Protein AF-A0A832ZWL0-F1 (afdb_monomer_lite)

pLDDT: mean 70.32, std 17.53, range [30.0, 90.44]

Radius of gyration: 14.01 Å; chains: 1; bounding box: 44×30×31 Å

Organism: Caldiarchaeum subterraneum (NCBI:txid311458)

Foldseek 3Di:
DAWEKEKEEQQDDDDDPPVPPRDPVNVVVVVQVVLLVVLLCVLCPPPPHDYDYHYHRCPDPVNVVLCVQAVADRFIFIDTSSHTQDHHDDDSVSVNVSNSVVSVVVVD

Secondary structure (DSSP, 8-state):
--EEEEEEETT-----S-TTS--HHHHHHHHHHHHHHHHHHHHTTTSS--EEEEEEETTSHHHHHHHHHTT--SS-EEEETTEEEEESS--HHHHHHHHHHHHHHHH-

Structure (mmCIF, N/CA/C/O backbone):
data_AF-A0A832ZWL0-F1
#
_entry.id   AF-A0A832ZWL0-F1
#
loop_
_atom_site.group_PDB
_atom_site.id
_atom_site.type_symbol
_atom_site.label_atom_id
_atom_site.label_alt_id
_atom_site.label_comp_id
_atom_site.label_asym_id
_atom_site.label_entity_id
_atom_site.label_seq_id
_atom_site.pdbx_PDB_ins_code
_atom_site.Cartn_x
_atom_site.Cartn_y
_atom_site.Cartn_z
_atom_site.occupancy
_atom_site.B_iso_or_equiv
_atom_site.auth_seq_id
_atom_site.auth_comp_id
_atom_site.auth_asym_id
_atom_site.auth_atom_id
_atom_site.pdbx_PDB_model_num
ATOM 1 N N . MET A 1 1 ? -7.504 -4.100 18.282 1.00 40.66 1 MET A N 1
ATOM 2 C CA . MET A 1 1 ? -7.781 -4.922 17.086 1.00 40.66 1 MET A CA 1
ATOM 3 C C . MET A 1 1 ? -6.752 -4.521 16.034 1.00 40.66 1 MET A C 1
ATOM 5 O O . MET A 1 1 ? -6.628 -3.333 15.766 1.00 40.66 1 MET A O 1
ATOM 9 N N . THR A 1 2 ? -5.904 -5.444 15.582 1.00 30.00 2 THR A N 1
ATOM 10 C CA . THR A 1 2 ? -4.725 -5.130 14.750 1.00 30.00 2 THR A CA 1
ATOM 11 C C . THR A 1 2 ? -5.098 -5.270 13.278 1.00 30.00 2 THR A C 1
ATOM 13 O O . THR A 1 2 ? -5.571 -6.332 12.882 1.00 30.00 2 THR A O 1
ATOM 16 N N . HIS A 1 3 ? -4.913 -4.216 12.481 1.00 38.34 3 HIS A N 1
ATOM 17 C CA . HIS A 1 3 ? -5.215 -4.230 11.048 1.00 38.34 3 HIS A CA 1
ATOM 18 C C . HIS A 1 3 ? -3.924 -4.332 10.229 1.00 38.34 3 HIS A C 1
ATOM 20 O O . HIS A 1 3 ? -2.956 -3.607 10.463 1.00 38.34 3 HIS A O 1
ATOM 26 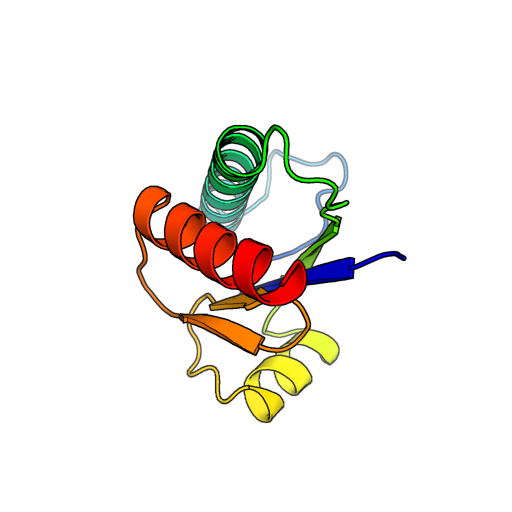N N . GLU A 1 4 ? -3.909 -5.271 9.289 1.00 35.50 4 GLU A N 1
ATOM 27 C CA . GLU A 1 4 ? -2.736 -5.652 8.506 1.00 35.50 4 GLU A CA 1
ATOM 28 C C . GLU A 1 4 ? -2.802 -4.984 7.122 1.00 35.50 4 GLU A C 1
ATOM 30 O O . GLU A 1 4 ? -3.707 -5.260 6.328 1.00 35.50 4 GLU A O 1
ATOM 35 N N . PHE A 1 5 ? -1.847 -4.101 6.813 1.00 39.34 5 PHE A N 1
ATOM 36 C CA . PHE A 1 5 ? -1.715 -3.478 5.495 1.00 39.34 5 PHE A CA 1
ATOM 37 C C . PHE A 1 5 ? -0.532 -4.109 4.755 1.00 39.34 5 PHE A C 1
ATOM 39 O O . PHE A 1 5 ? 0.569 -4.238 5.288 1.00 39.34 5 PHE A O 1
ATOM 46 N N . GLY A 1 6 ? -0.753 -4.528 3.510 1.00 38.00 6 GLY A N 1
ATOM 47 C CA . GLY A 1 6 ? 0.268 -5.178 2.691 1.00 38.00 6 GLY A CA 1
ATOM 48 C C . GLY A 1 6 ? 0.368 -4.512 1.329 1.00 38.00 6 GLY A C 1
ATOM 49 O O . GLY A 1 6 ? -0.600 -4.497 0.577 1.00 38.00 6 GLY A O 1
ATOM 50 N N . ALA A 1 7 ? 1.535 -3.982 1.001 1.00 44.00 7 ALA A N 1
ATOM 51 C CA . ALA A 1 7 ? 1.925 -3.612 -0.349 1.00 44.00 7 ALA A CA 1
ATOM 52 C C . ALA A 1 7 ? 2.640 -4.803 -0.995 1.00 44.00 7 ALA A C 1
ATOM 54 O O . ALA A 1 7 ? 3.419 -5.476 -0.322 1.00 44.00 7 ALA A O 1
ATOM 55 N N . ALA A 1 8 ? 2.376 -5.066 -2.278 1.00 40.69 8 ALA A N 1
ATOM 56 C CA . ALA A 1 8 ? 3.114 -6.065 -3.044 1.00 40.69 8 ALA A CA 1
ATOM 57 C C . ALA A 1 8 ? 3.668 -5.483 -4.358 1.00 40.69 8 ALA A C 1
ATOM 59 O O . ALA A 1 8 ? 2.948 -4.764 -5.051 1.00 40.69 8 ALA A O 1
ATOM 60 N N . GLY A 1 9 ? 4.922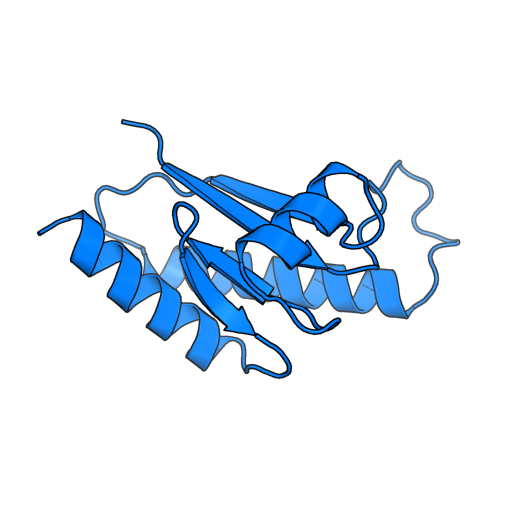 -5.787 -4.705 1.00 42.12 9 GLY A N 1
ATOM 61 C CA . GLY A 1 9 ? 5.603 -5.332 -5.930 1.00 42.12 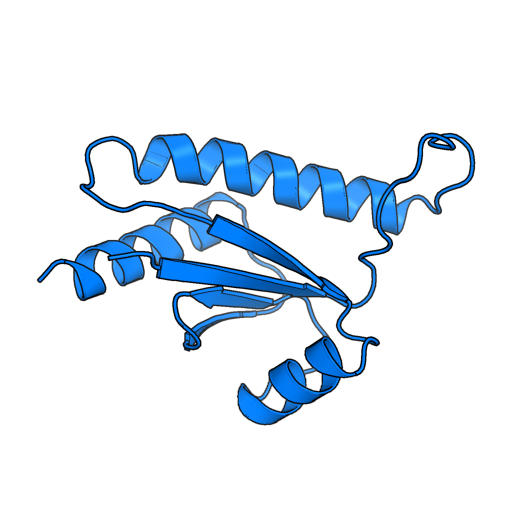9 GLY A CA 1
ATOM 62 C C . GLY A 1 9 ? 6.847 -6.171 -6.231 1.00 42.12 9 GLY A C 1
ATOM 63 O O . GLY A 1 9 ? 7.433 -6.729 -5.321 1.00 42.12 9 GLY A O 1
ATOM 64 N N . ALA A 1 10 ? 7.220 -6.361 -7.495 1.00 41.19 10 ALA A N 1
ATOM 65 C CA . ALA A 1 10 ? 8.173 -7.389 -7.957 1.00 41.19 10 ALA A CA 1
ATOM 66 C C . ALA A 1 10 ? 9.659 -7.180 -7.569 1.00 41.19 10 ALA A C 1
ATOM 68 O O . ALA A 1 10 ? 10.531 -7.783 -8.174 1.00 41.19 10 ALA A O 1
ATOM 69 N N . GLU A 1 11 ? 9.947 -6.319 -6.596 1.00 44.16 11 GLU A N 1
ATOM 70 C CA . GLU A 1 11 ? 11.264 -5.694 -6.402 1.00 44.16 11 GLU A CA 1
ATOM 71 C C . GLU A 1 11 ? 11.680 -5.575 -4.922 1.00 44.16 11 GLU A C 1
ATOM 73 O O . GLU A 1 11 ? 12.610 -4.847 -4.576 1.00 44.16 11 GLU A O 1
ATOM 78 N N . PHE A 1 12 ? 10.998 -6.284 -4.018 1.00 47.50 12 PHE A N 1
ATOM 79 C CA . PHE A 1 12 ? 11.207 -6.153 -2.574 1.00 47.50 12 PHE A CA 1
ATOM 80 C C . PHE A 1 12 ? 12.082 -7.271 -2.006 1.00 47.50 12 PHE A C 1
ATOM 82 O O . PHE A 1 12 ? 11.585 -8.237 -1.433 1.00 47.50 12 PHE A O 1
ATOM 89 N N . CYS A 1 13 ? 13.396 -7.088 -2.107 1.00 45.31 13 CYS A N 1
ATOM 90 C CA . CYS A 1 13 ? 14.374 -7.869 -1.354 1.00 45.31 13 CYS A CA 1
ATOM 91 C C . CYS A 1 13 ? 14.583 -7.237 0.045 1.00 45.31 13 CYS A C 1
ATOM 93 O O . CYS A 1 13 ? 14.666 -6.008 0.138 1.00 45.31 13 CYS A O 1
ATOM 95 N N . PRO A 1 14 ? 14.653 -8.014 1.144 1.00 46.50 14 PRO A N 1
ATOM 96 C CA . PRO A 1 14 ? 14.946 -7.481 2.473 1.00 46.50 14 PRO A CA 1
ATOM 97 C C . PRO A 1 14 ? 16.382 -6.937 2.530 1.00 46.50 14 PRO A C 1
ATOM 99 O O . PRO A 1 14 ? 17.343 -7.682 2.365 1.00 46.50 14 PRO A O 1
ATOM 102 N N . LEU A 1 15 ? 16.523 -5.634 2.779 1.00 43.97 15 LEU A N 1
ATOM 103 C CA . LEU A 1 15 ? 17.812 -4.954 2.932 1.00 43.97 15 LEU A CA 1
ATOM 104 C C . LEU A 1 15 ? 18.552 -5.463 4.185 1.00 43.97 15 LEU A C 1
ATOM 106 O O . LEU A 1 15 ? 18.292 -4.997 5.293 1.00 43.97 15 LEU A O 1
ATOM 110 N N . SER A 1 16 ? 19.477 -6.410 4.014 1.00 44.41 16 SER A N 1
ATOM 111 C CA . SER A 1 16 ? 20.625 -6.588 4.913 1.00 44.41 16 SER A CA 1
ATOM 112 C C . SER A 1 16 ? 21.684 -5.515 4.622 1.00 44.41 16 SER A C 1
ATOM 114 O O . SER A 1 16 ? 21.685 -4.945 3.532 1.00 44.41 16 SER A O 1
ATOM 116 N N . ASP A 1 17 ? 22.580 -5.248 5.578 1.00 40.91 17 ASP A N 1
ATOM 117 C CA . ASP A 1 17 ? 23.533 -4.118 5.686 1.00 40.91 17 ASP A CA 1
ATOM 118 C C . ASP A 1 17 ? 24.570 -3.912 4.540 1.00 40.91 17 ASP A C 1
ATOM 120 O O . ASP A 1 17 ? 25.622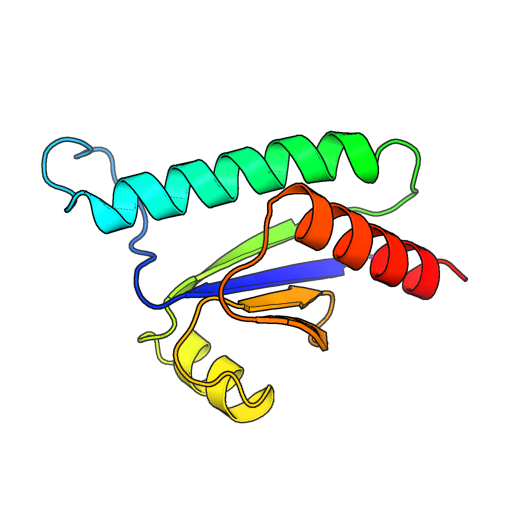 -3.306 4.732 1.00 40.91 17 ASP A O 1
ATOM 124 N N . GLN A 1 18 ? 24.294 -4.366 3.317 1.00 37.12 18 GLN A N 1
ATOM 125 C CA . GLN A 1 18 ? 25.121 -4.228 2.112 1.00 37.12 18 GLN A CA 1
ATOM 126 C C . GLN A 1 18 ? 24.448 -3.302 1.082 1.00 37.12 18 GLN A C 1
ATOM 128 O O . GLN A 1 18 ? 24.204 -3.664 -0.066 1.00 37.12 18 GLN A O 1
ATOM 133 N N . VAL A 1 19 ? 24.143 -2.069 1.497 1.00 42.78 19 VAL A N 1
ATOM 134 C CA . VAL A 1 19 ? 23.411 -1.037 0.722 1.00 42.78 19 VAL A CA 1
ATOM 135 C C . VAL A 1 19 ? 24.109 -0.623 -0.596 1.00 42.78 19 VAL A C 1
ATOM 137 O O . VAL A 1 19 ? 23.532 0.100 -1.402 1.00 42.78 19 VAL A O 1
ATOM 140 N N . VAL A 1 20 ? 25.327 -1.096 -0.868 1.00 41.09 20 VAL A N 1
ATOM 141 C CA . VAL A 1 20 ? 26.171 -0.611 -1.976 1.00 41.09 20 VAL A CA 1
ATOM 142 C C . VAL A 1 20 ? 25.930 -1.342 -3.313 1.00 41.09 20 VAL A C 1
ATOM 144 O O . VAL A 1 20 ? 26.266 -0.792 -4.357 1.00 41.09 20 VAL A O 1
ATOM 147 N N . GLU A 1 21 ? 25.283 -2.514 -3.326 1.00 37.88 21 GLU A N 1
ATOM 148 C CA . GLU A 1 21 ? 25.118 -3.339 -4.548 1.00 37.88 21 GLU A CA 1
ATOM 149 C C . GLU A 1 21 ? 23.671 -3.520 -5.036 1.00 37.88 21 GLU A C 1
ATOM 151 O O . GLU A 1 21 ? 23.421 -4.244 -6.001 1.00 37.88 21 GLU A O 1
ATOM 156 N N . TYR A 1 22 ? 22.692 -2.850 -4.422 1.00 35.97 22 TYR A N 1
ATOM 157 C CA . TYR A 1 22 ? 21.304 -2.998 -4.859 1.00 35.97 22 TYR A CA 1
ATOM 158 C C . TYR A 1 22 ? 21.041 -2.251 -6.177 1.00 35.97 22 TYR A C 1
ATOM 160 O O . TYR A 1 22 ? 21.392 -1.074 -6.313 1.00 35.97 22 TYR A O 1
ATOM 168 N N . PRO A 1 23 ? 20.389 -2.894 -7.162 1.00 46.28 23 PRO A N 1
ATOM 169 C CA . PRO A 1 23 ? 20.069 -2.241 -8.419 1.00 46.28 23 PRO A CA 1
ATOM 170 C C . PRO A 1 23 ? 19.104 -1.064 -8.192 1.00 46.28 23 PRO A C 1
ATOM 172 O O . PRO A 1 23 ? 18.198 -1.129 -7.361 1.00 46.28 23 PRO A O 1
ATOM 175 N N . ARG A 1 24 ? 19.306 0.034 -8.936 1.00 46.97 24 ARG A N 1
ATOM 176 C CA . ARG A 1 24 ? 18.675 1.352 -8.686 1.00 46.97 24 ARG A CA 1
ATOM 177 C C . ARG A 1 24 ? 17.146 1.318 -8.535 1.00 46.97 24 ARG A C 1
ATOM 179 O O . ARG A 1 24 ? 16.616 2.061 -7.717 1.00 46.97 24 ARG A O 1
ATOM 186 N N . HIS A 1 25 ? 16.459 0.423 -9.247 1.00 46.72 25 HIS A N 1
ATOM 187 C CA . HIS A 1 25 ? 15.001 0.267 -9.166 1.00 46.72 25 HIS A CA 1
ATOM 188 C C . HIS A 1 25 ? 14.519 -0.169 -7.767 1.00 46.72 25 HIS A C 1
ATOM 190 O O . HIS A 1 25 ? 13.491 0.307 -7.290 1.00 46.72 25 HIS A O 1
ATOM 196 N N . VAL A 1 26 ? 15.300 -0.989 -7.052 1.00 50.28 26 VAL A N 1
ATOM 197 C CA . VAL A 1 26 ? 14.979 -1.424 -5.681 1.00 50.28 26 VAL A CA 1
ATOM 198 C C . VAL A 1 26 ? 15.081 -0.249 -4.712 1.00 50.28 26 VAL A C 1
ATOM 200 O O . VAL A 1 26 ? 14.214 -0.067 -3.857 1.00 50.28 26 VAL A O 1
ATOM 203 N N . ILE A 1 27 ? 16.116 0.579 -4.868 1.00 54.03 27 ILE A N 1
ATOM 204 C CA . ILE A 1 27 ? 16.351 1.765 -4.038 1.00 54.03 27 ILE A CA 1
ATOM 205 C C . ILE A 1 27 ? 15.226 2.790 -4.250 1.00 54.03 27 ILE A C 1
ATOM 207 O O . ILE A 1 27 ? 14.654 3.292 -3.281 1.00 54.03 27 ILE A O 1
ATOM 211 N N . GLU A 1 28 ? 14.848 3.057 -5.501 1.00 59.75 28 GLU A N 1
ATOM 212 C CA . GLU A 1 28 ? 13.755 3.975 -5.848 1.00 59.75 28 GLU A CA 1
ATOM 213 C C . GLU A 1 28 ? 12.396 3.505 -5.309 1.00 59.75 28 GLU A C 1
ATOM 215 O O . GLU A 1 28 ? 11.644 4.305 -4.741 1.00 59.75 28 GLU A O 1
ATOM 220 N N . SER A 1 29 ? 12.106 2.203 -5.392 1.00 61.06 29 SER A N 1
ATOM 221 C CA . SER A 1 29 ? 10.886 1.616 -4.827 1.00 61.06 29 SER A CA 1
ATOM 222 C C . SER A 1 29 ? 10.842 1.752 -3.298 1.00 61.06 29 SER A C 1
ATOM 224 O O . SER A 1 29 ? 9.829 2.177 -2.731 1.00 61.06 29 SER A O 1
ATOM 226 N N . HIS A 1 30 ? 11.969 1.530 -2.613 1.00 63.44 30 HIS A N 1
ATOM 227 C CA . HIS A 1 30 ? 12.080 1.739 -1.165 1.00 63.44 30 HIS A CA 1
ATOM 228 C C . HIS A 1 30 ? 11.892 3.208 -0.762 1.00 63.44 30 HIS A C 1
ATOM 230 O O . HIS A 1 30 ? 11.180 3.486 0.208 1.00 63.44 30 HIS A O 1
ATOM 236 N N . TYR A 1 31 ? 12.452 4.164 -1.513 1.00 67.25 31 TYR A N 1
ATOM 237 C CA . TYR A 1 31 ? 12.212 5.592 -1.276 1.00 67.25 31 TYR A CA 1
ATOM 238 C C . TYR A 1 31 ? 10.745 5.976 -1.499 1.00 67.25 31 TYR A C 1
ATOM 240 O O . TYR A 1 31 ? 10.185 6.728 -0.694 1.00 67.25 31 TYR A O 1
ATOM 248 N N . ARG A 1 32 ? 10.090 5.428 -2.533 1.00 67.75 32 ARG A N 1
ATOM 249 C CA . ARG A 1 32 ? 8.658 5.652 -2.802 1.00 67.75 32 ARG A CA 1
ATOM 250 C C . ARG A 1 32 ? 7.798 5.124 -1.652 1.00 67.75 32 ARG A C 1
ATOM 252 O O . ARG A 1 32 ? 6.906 5.832 -1.182 1.00 67.75 32 ARG A O 1
ATOM 259 N N . VAL A 1 33 ? 8.106 3.936 -1.128 1.00 68.81 33 VAL A N 1
ATOM 260 C CA . VAL A 1 33 ? 7.401 3.367 0.033 1.00 68.81 33 VAL A CA 1
ATOM 261 C C . VAL A 1 33 ? 7.677 4.166 1.308 1.00 68.81 33 VAL A C 1
ATOM 263 O O . VAL A 1 33 ? 6.736 4.475 2.038 1.00 68.81 33 VAL A O 1
ATOM 266 N N . ALA A 1 34 ? 8.921 4.567 1.577 1.00 71.31 34 ALA A N 1
ATOM 267 C CA . ALA A 1 34 ? 9.252 5.399 2.735 1.00 71.31 34 ALA A CA 1
ATOM 268 C C . ALA A 1 34 ? 8.524 6.758 2.695 1.00 71.31 34 ALA A C 1
ATOM 270 O O . ALA A 1 34 ? 7.990 7.217 3.712 1.00 71.31 34 ALA A O 1
ATOM 271 N N . GLY A 1 35 ? 8.440 7.374 1.510 1.00 75.50 35 GLY A N 1
ATOM 272 C CA . GLY A 1 35 ? 7.652 8.580 1.262 1.00 75.50 35 GLY A CA 1
ATOM 273 C C . GLY A 1 35 ? 6.163 8.369 1.541 1.00 75.50 35 GLY A C 1
ATOM 274 O O . GLY A 1 35 ? 5.557 9.158 2.276 1.00 75.50 35 GLY A O 1
ATOM 275 N N . LEU A 1 36 ? 5.601 7.260 1.050 1.00 75.19 36 LEU A N 1
ATOM 276 C CA . LEU A 1 36 ? 4.216 6.866 1.306 1.00 75.19 36 LEU A CA 1
ATOM 277 C C . LEU A 1 36 ? 3.957 6.653 2.803 1.00 75.19 36 LEU A C 1
ATOM 279 O O . LEU A 1 36 ? 2.992 7.193 3.331 1.00 75.19 36 LEU A O 1
ATOM 283 N N . VAL A 1 37 ? 4.836 5.950 3.524 1.00 75.00 37 VAL A N 1
ATOM 284 C CA . VAL A 1 37 ? 4.721 5.738 4.981 1.00 75.00 37 VAL A CA 1
ATOM 285 C C . VAL A 1 37 ? 4.688 7.076 5.721 1.00 75.00 37 VAL A C 1
ATOM 287 O O . VAL A 1 37 ? 3.865 7.278 6.618 1.00 75.00 37 VAL A O 1
ATOM 290 N N . LYS A 1 38 ? 5.571 8.012 5.349 1.00 79.12 38 LYS A N 1
ATOM 291 C CA . LYS A 1 38 ? 5.626 9.347 5.956 1.00 79.12 38 LYS A CA 1
ATOM 292 C C . LYS A 1 38 ? 4.339 10.136 5.693 1.00 79.12 38 LYS A C 1
ATOM 294 O O . LYS A 1 38 ? 3.830 10.773 6.615 1.00 79.12 38 LYS A O 1
ATOM 299 N N . HIS A 1 39 ? 3.797 10.070 4.476 1.00 78.69 39 HIS A N 1
ATOM 300 C CA . HIS A 1 39 ? 2.522 10.709 4.133 1.00 78.69 39 HIS A CA 1
ATOM 301 C C . HIS A 1 39 ? 1.343 10.065 4.863 1.00 78.69 39 HIS A C 1
ATOM 303 O O . HIS A 1 39 ? 0.538 10.773 5.463 1.00 78.69 39 HIS A O 1
ATOM 309 N N . LEU A 1 40 ? 1.290 8.737 4.933 1.00 75.25 40 LEU A N 1
ATOM 310 C CA . LEU A 1 40 ? 0.239 8.017 5.647 1.00 75.25 40 LEU A CA 1
ATOM 311 C C . LEU A 1 40 ? 0.211 8.341 7.134 1.00 75.25 40 LEU A C 1
ATOM 313 O O . LEU A 1 40 ? -0.861 8.592 7.675 1.00 75.25 40 LEU A O 1
ATOM 317 N N . LYS A 1 41 ? 1.372 8.429 7.792 1.00 74.19 41 LYS A N 1
ATOM 318 C CA . LYS A 1 41 ? 1.445 8.867 9.195 1.00 74.19 41 LYS A CA 1
ATOM 319 C C . LYS A 1 41 ? 0.847 10.259 9.406 1.00 74.19 41 LYS A C 1
ATOM 321 O O . LYS A 1 41 ? 0.261 10.511 10.454 1.00 74.19 41 LYS A O 1
ATOM 326 N N . LYS A 1 42 ? 0.992 11.161 8.430 1.00 80.31 42 LYS A N 1
ATOM 327 C CA . LYS A 1 42 ? 0.411 12.508 8.483 1.00 80.31 42 LYS A CA 1
ATOM 328 C C . LYS A 1 42 ? -1.103 12.469 8.261 1.00 80.31 42 LYS A C 1
ATOM 330 O O . LYS A 1 42 ? -1.830 13.091 9.028 1.00 80.31 42 LYS A O 1
ATOM 335 N N . VAL A 1 43 ? -1.565 11.739 7.247 1.00 79.25 43 VAL A N 1
ATOM 336 C CA . VAL A 1 43 ? -2.978 11.694 6.830 1.00 79.25 43 VAL A CA 1
ATOM 337 C C . VAL A 1 43 ? -3.854 10.896 7.801 1.00 79.25 43 VAL A C 1
ATOM 339 O O . VAL A 1 43 ? -5.009 11.245 8.024 1.00 79.25 43 VAL A O 1
ATOM 342 N N . LEU A 1 44 ? -3.303 9.852 8.418 1.00 75.12 44 LEU A N 1
ATOM 343 C CA . LEU A 1 44 ? -4.004 9.004 9.387 1.00 75.12 44 LEU A CA 1
ATOM 344 C C . LEU A 1 44 ? -3.844 9.501 10.834 1.00 75.12 44 LEU A C 1
ATOM 346 O O . LEU A 1 44 ? -4.318 8.857 11.771 1.00 75.12 44 LEU A O 1
ATOM 350 N N . ARG A 1 45 ? -3.178 10.646 11.041 1.00 78.19 45 ARG A N 1
ATOM 351 C CA . ARG A 1 45 ? -2.989 11.235 12.369 1.00 78.19 45 ARG A CA 1
ATOM 352 C C . ARG A 1 45 ? -4.347 11.565 12.993 1.00 78.19 45 ARG A C 1
ATOM 354 O O . ARG A 1 45 ? -5.143 12.285 12.404 1.00 78.19 45 ARG A O 1
ATOM 361 N N . GLY A 1 46 ? -4.577 11.078 14.212 1.00 76.06 46 GLY A N 1
ATOM 362 C CA . GLY A 1 46 ? -5.824 11.305 14.953 1.00 76.06 46 GLY A CA 1
ATOM 363 C C . GLY A 1 46 ? -6.912 10.258 14.703 1.00 76.06 46 GLY A C 1
ATOM 364 O O . GLY A 1 46 ? -7.938 10.301 15.373 1.00 76.06 46 GLY A O 1
ATOM 365 N N . LEU A 1 47 ? -6.688 9.294 13.804 1.00 75.75 47 LEU A N 1
ATOM 366 C CA . LEU A 1 47 ? -7.559 8.127 13.676 1.00 75.75 47 LEU A CA 1
ATOM 367 C C . LEU A 1 47 ? -7.126 7.040 14.676 1.00 75.75 47 LEU A C 1
ATOM 369 O O . LEU A 1 47 ? -5.925 6.789 14.802 1.00 75.75 47 LEU A O 1
ATOM 373 N N . PRO A 1 48 ? -8.059 6.354 15.363 1.00 76.69 48 PRO A N 1
ATOM 374 C CA . PRO A 1 48 ? -7.750 5.265 16.293 1.00 76.69 48 PRO A CA 1
ATOM 375 C C . PRO A 1 48 ? -7.400 3.960 15.548 1.00 76.69 48 PRO A C 1
ATOM 377 O O . PRO A 1 48 ? -7.959 2.901 15.818 1.00 76.69 48 PRO A O 1
ATOM 380 N N . ILE A 1 49 ? -6.484 4.031 14.578 1.00 72.44 49 ILE A N 1
ATOM 381 C CA . ILE A 1 49 ? -6.073 2.910 13.727 1.00 72.44 49 ILE A CA 1
ATOM 382 C C . ILE A 1 49 ? -4.581 2.665 13.915 1.00 72.44 49 ILE A C 1
ATOM 384 O O . ILE A 1 49 ? -3.768 3.582 13.811 1.00 72.44 49 ILE A O 1
ATOM 388 N N . ASN A 1 50 ? -4.214 1.404 14.135 1.00 70.06 50 ASN A N 1
ATOM 389 C CA . ASN A 1 50 ? -2.826 0.971 14.049 1.00 70.06 50 ASN A CA 1
ATOM 390 C C . ASN A 1 50 ? -2.532 0.485 12.623 1.00 70.06 50 ASN A C 1
ATOM 392 O O . ASN A 1 50 ? -3.265 -0.351 12.092 1.00 70.06 50 ASN A O 1
ATOM 396 N N . VAL A 1 51 ? -1.477 1.017 12.008 1.00 70.50 51 VAL A N 1
ATOM 397 C CA . VAL A 1 51 ? -1.124 0.753 10.608 1.00 70.50 51 VAL A CA 1
ATOM 398 C C . VAL A 1 51 ? 0.157 -0.067 10.571 1.00 70.50 51 VAL A C 1
ATOM 400 O O . VAL A 1 51 ? 1.241 0.448 10.839 1.00 70.50 51 VAL A O 1
ATOM 403 N N . GLN A 1 52 ? 0.043 -1.342 10.208 1.00 72.38 52 GLN A N 1
ATOM 404 C CA . GLN A 1 52 ? 1.199 -2.186 9.920 1.00 72.38 52 GLN A CA 1
ATOM 405 C C . GLN A 1 52 ? 1.421 -2.239 8.414 1.00 72.38 52 GLN A C 1
ATOM 407 O O . GLN A 1 52 ? 0.561 -2.755 7.717 1.00 72.38 52 GLN A O 1
ATOM 412 N N . ILE A 1 53 ? 2.564 -1.760 7.924 1.00 74.38 53 ILE A N 1
ATOM 413 C CA . ILE A 1 53 ? 2.914 -1.804 6.498 1.00 74.38 53 ILE A CA 1
ATOM 414 C C . ILE A 1 53 ? 3.816 -3.010 6.252 1.00 74.38 53 ILE A C 1
ATOM 416 O O . ILE A 1 53 ? 4.889 -3.114 6.843 1.00 74.38 53 ILE A O 1
ATOM 420 N N . LYS A 1 54 ? 3.388 -3.913 5.372 1.00 76.50 54 LYS A N 1
ATOM 421 C CA . LYS A 1 54 ? 4.189 -5.040 4.886 1.00 76.50 54 LYS A CA 1
ATOM 422 C C . LYS A 1 54 ? 4.544 -4.813 3.427 1.00 76.50 54 LYS A C 1
ATOM 424 O O . LYS A 1 54 ? 3.653 -4.522 2.641 1.00 76.50 54 LYS A O 1
ATOM 429 N N . MET A 1 55 ? 5.813 -4.961 3.070 1.00 78.50 55 MET A N 1
ATOM 430 C CA . MET A 1 55 ? 6.245 -5.018 1.672 1.00 78.50 55 MET A CA 1
ATOM 431 C C . MET A 1 55 ? 6.348 -6.486 1.265 1.00 78.50 55 MET A C 1
ATOM 433 O O . MET A 1 55 ? 6.892 -7.294 2.014 1.00 78.50 55 MET A O 1
ATOM 437 N N . ILE A 1 56 ? 5.774 -6.844 0.124 1.00 79.88 56 ILE A N 1
ATOM 438 C CA . ILE A 1 56 ? 5.694 -8.221 -0.359 1.00 79.88 56 ILE A CA 1
ATOM 439 C C . ILE A 1 56 ? 6.224 -8.244 -1.780 1.00 79.88 56 ILE A C 1
ATOM 441 O O . ILE A 1 56 ? 5.724 -7.545 -2.652 1.00 79.88 56 ILE A O 1
ATOM 445 N N . GLU A 1 57 ? 7.210 -9.077 -2.057 1.00 79.38 57 GLU A N 1
ATOM 446 C CA . GLU A 1 57 ? 7.686 -9.187 -3.424 1.00 79.38 57 GLU A CA 1
ATOM 447 C C . GLU A 1 57 ? 6.630 -9.862 -4.311 1.00 79.38 57 GLU A C 1
ATOM 449 O O . GLU A 1 57 ? 6.174 -10.952 -3.969 1.00 79.38 57 GLU A O 1
ATOM 454 N N . ALA A 1 58 ? 6.232 -9.270 -5.441 1.00 78.25 58 ALA A N 1
ATOM 455 C CA . ALA A 1 58 ? 5.207 -9.847 -6.321 1.00 78.25 58 ALA A CA 1
ATOM 456 C C . ALA A 1 58 ? 5.645 -11.190 -6.931 1.00 78.25 58 ALA A C 1
ATOM 458 O O . ALA A 1 58 ? 4.797 -12.043 -7.175 1.00 78.25 58 ALA A O 1
ATOM 459 N N . ALA A 1 59 ? 6.955 -11.392 -7.115 1.00 80.44 59 ALA A N 1
ATOM 460 C CA . ALA A 1 59 ? 7.545 -12.646 -7.578 1.00 80.44 59 ALA A CA 1
ATOM 461 C C . ALA A 1 59 ? 7.654 -13.722 -6.477 1.00 80.44 59 ALA A C 1
ATOM 463 O O . ALA A 1 59 ? 7.847 -14.895 -6.785 1.00 80.44 59 ALA A O 1
ATOM 464 N N . SER A 1 60 ? 7.491 -13.366 -5.196 1.00 82.50 60 SER A N 1
ATOM 465 C CA . SER A 1 60 ? 7.449 -14.358 -4.114 1.00 82.50 60 SER A CA 1
ATOM 466 C C . SER A 1 60 ? 6.172 -15.201 -4.187 1.00 82.50 60 SER A C 1
ATOM 468 O O . SER A 1 60 ? 5.144 -14.747 -4.688 1.00 82.50 60 SER A O 1
ATOM 470 N N . ALA A 1 61 ? 6.180 -16.407 -3.610 1.00 84.94 61 ALA A N 1
ATOM 471 C CA . ALA A 1 61 ? 4.989 -17.264 -3.557 1.00 84.94 61 ALA A CA 1
ATOM 472 C C . ALA A 1 61 ? 3.769 -16.553 -2.931 1.00 84.94 61 ALA A C 1
ATOM 474 O O . ALA A 1 61 ? 2.648 -16.647 -3.436 1.00 84.94 61 ALA A O 1
ATOM 475 N N . VAL A 1 62 ? 3.996 -15.782 -1.860 1.00 85.88 62 VAL A N 1
ATOM 476 C CA . VAL A 1 62 ? 2.954 -14.985 -1.192 1.00 85.88 62 VAL A CA 1
ATOM 477 C C . VAL A 1 62 ? 2.483 -13.829 -2.079 1.00 85.88 62 VAL A C 1
ATOM 479 O O . VAL A 1 62 ? 1.283 -13.549 -2.140 1.00 85.88 62 VAL A O 1
ATOM 482 N N . GLY A 1 63 ? 3.408 -13.167 -2.775 1.00 85.25 63 GLY A N 1
ATOM 483 C CA . GLY A 1 63 ? 3.106 -12.094 -3.718 1.00 85.25 63 GLY A CA 1
ATOM 484 C C . GLY A 1 63 ? 2.283 -12.574 -4.900 1.00 85.25 63 GLY A C 1
ATOM 485 O O . GLY A 1 63 ? 1.207 -12.032 -5.131 1.00 85.25 63 GLY A O 1
ATOM 486 N N . MET A 1 64 ? 2.712 -13.644 -5.568 1.00 85.62 64 MET A N 1
ATOM 487 C CA . MET A 1 64 ? 1.998 -14.249 -6.693 1.00 85.62 64 MET A CA 1
ATOM 488 C C . MET A 1 64 ? 0.575 -14.654 -6.302 1.00 85.62 64 MET A C 1
ATOM 490 O O . MET A 1 64 ? -0.380 -14.341 -7.015 1.00 85.62 64 MET A O 1
ATOM 494 N N . TRP A 1 65 ? 0.405 -15.273 -5.128 1.00 88.69 65 TRP A N 1
ATOM 495 C CA . TRP A 1 65 ? -0.920 -15.613 -4.611 1.00 88.69 65 TRP A CA 1
ATOM 496 C C . TRP A 1 65 ? -1.800 -14.375 -4.395 1.00 88.69 65 TRP A C 1
ATOM 498 O O . TRP A 1 65 ? -2.972 -14.366 -4.778 1.00 88.69 65 TRP A O 1
ATOM 508 N N . LYS A 1 66 ? -1.249 -13.300 -3.816 1.00 85.94 66 LYS A N 1
ATOM 509 C CA . LYS A 1 66 ? -1.967 -12.027 -3.653 1.00 85.94 66 LYS A CA 1
ATOM 510 C C . LYS A 1 66 ? -2.291 -11.382 -5.001 1.00 85.94 66 LYS A C 1
ATOM 512 O O . LYS A 1 66 ? -3.409 -10.896 -5.169 1.00 85.94 66 LYS A O 1
ATOM 517 N N . CYS A 1 67 ? -1.375 -11.414 -5.965 1.00 87.38 67 CYS A N 1
ATOM 518 C CA . CYS A 1 67 ? -1.605 -10.908 -7.313 1.00 87.38 67 CYS A CA 1
ATOM 519 C C . CYS A 1 67 ? -2.765 -11.638 -7.990 1.00 87.38 67 CYS A C 1
ATOM 521 O O . CYS A 1 67 ? -3.671 -10.987 -8.508 1.00 87.38 67 CYS A O 1
ATOM 523 N N . LEU A 1 68 ? -2.805 -12.968 -7.894 1.00 88.19 68 LEU A N 1
ATOM 524 C CA . LEU A 1 68 ? -3.905 -13.773 -8.415 1.00 88.19 68 LEU A CA 1
ATOM 525 C C . LEU A 1 68 ? -5.226 -13.458 -7.698 1.00 88.19 68 LEU A C 1
ATOM 527 O O . LEU A 1 68 ? -6.214 -13.089 -8.338 1.00 88.19 68 LEU A O 1
ATOM 531 N N . ARG A 1 69 ? -5.236 -13.538 -6.361 1.00 90.44 69 ARG A N 1
ATOM 532 C CA . ARG A 1 69 ? -6.432 -13.330 -5.527 1.00 90.44 69 ARG A CA 1
ATOM 533 C C . ARG A 1 69 ? -7.057 -11.950 -5.725 1.00 90.44 69 ARG A C 1
ATOM 535 O O . ARG A 1 69 ? -8.279 -11.825 -5.702 1.00 90.44 69 ARG A O 1
ATOM 542 N N . HIS A 1 70 ? -6.234 -10.922 -5.913 1.00 88.88 70 HIS A N 1
ATOM 543 C CA . HIS A 1 70 ? -6.678 -9.532 -6.039 1.00 88.88 70 HIS A CA 1
ATOM 544 C C . HIS A 1 70 ? -6.640 -9.004 -7.481 1.00 88.88 70 HIS A C 1
ATOM 546 O O . HIS A 1 70 ? -6.866 -7.810 -7.703 1.00 88.88 70 HIS A O 1
ATOM 552 N N . ARG A 1 71 ? -6.402 -9.887 -8.464 1.00 88.62 71 ARG A N 1
ATOM 553 C CA . ARG A 1 71 ? -6.334 -9.565 -9.899 1.00 88.62 71 ARG A CA 1
ATOM 554 C C . ARG A 1 71 ? -5.403 -8.376 -10.176 1.00 88.62 71 ARG A C 1
ATOM 556 O O . ARG A 1 71 ? -5.828 -7.404 -10.797 1.00 88.62 71 ARG A O 1
ATOM 563 N N . ILE A 1 72 ? -4.185 -8.414 -9.637 1.00 87.00 72 ILE A N 1
ATOM 564 C CA . ILE A 1 72 ? -3.143 -7.402 -9.866 1.00 87.00 72 ILE A CA 1
ATOM 565 C C . ILE A 1 72 ? -2.382 -7.789 -11.139 1.00 87.00 72 ILE A C 1
ATOM 567 O O . ILE A 1 72 ? -1.827 -8.883 -11.223 1.00 87.00 72 ILE A O 1
ATOM 571 N N . ARG A 1 73 ? -2.376 -6.906 -12.135 1.00 77.06 73 ARG A N 1
ATOM 572 C CA . ARG A 1 73 ? -1.866 -7.123 -13.493 1.00 77.06 73 ARG A CA 1
ATOM 573 C C . ARG A 1 73 ? -0.422 -6.644 -13.651 1.00 77.06 73 ARG A C 1
ATOM 575 O O . ARG A 1 73 ? -0.108 -5.863 -14.544 1.00 77.06 73 ARG A O 1
ATOM 582 N N . SER A 1 74 ? 0.475 -7.211 -12.844 1.00 63.38 74 SER A N 1
ATOM 583 C CA . SER A 1 74 ? 1.943 -7.081 -12.985 1.00 63.38 74 SER A CA 1
ATOM 584 C C . SER A 1 74 ? 2.549 -5.715 -12.625 1.00 63.38 74 SER A C 1
ATOM 586 O O . SER A 1 74 ? 3.726 -5.493 -12.888 1.00 63.38 74 SER A O 1
ATOM 588 N N . GLN A 1 75 ? 1.787 -4.813 -12.004 1.00 69.56 75 GLN A N 1
ATOM 589 C CA . GLN A 1 75 ? 2.286 -3.523 -11.513 1.00 69.56 75 GLN A CA 1
ATOM 590 C C . GLN A 1 75 ? 2.166 -3.428 -9.986 1.00 69.56 75 GLN A C 1
ATOM 592 O O . GLN A 1 75 ? 1.522 -4.268 -9.350 1.00 69.56 75 GLN A O 1
ATOM 597 N N . SER A 1 76 ? 2.805 -2.419 -9.390 1.00 78.25 76 SER A N 1
ATOM 598 C CA . SER A 1 76 ? 2.706 -2.133 -7.957 1.00 78.25 76 SER A CA 1
ATOM 599 C C . SER A 1 76 ? 1.246 -1.948 -7.544 1.00 78.25 76 SER A C 1
ATOM 601 O O . SER A 1 76 ? 0.444 -1.335 -8.250 1.00 78.25 76 SER A O 1
ATOM 603 N N . ALA A 1 77 ? 0.879 -2.499 -6.390 1.00 85.19 77 ALA A N 1
ATOM 604 C CA . ALA A 1 77 ? -0.469 -2.357 -5.865 1.00 85.19 77 ALA A CA 1
ATOM 605 C C . ALA A 1 77 ? -0.467 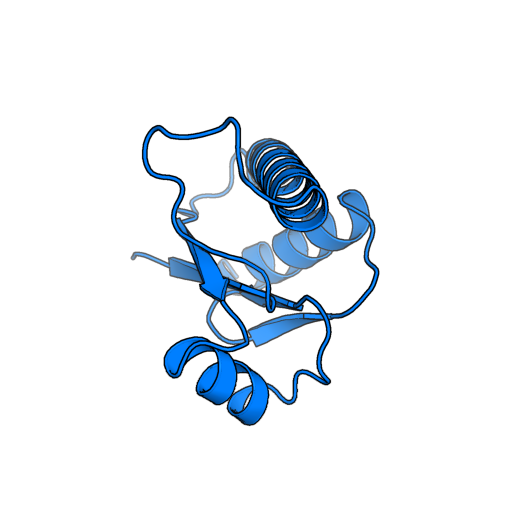-2.188 -4.348 1.00 85.19 77 ALA A C 1
ATOM 607 O O . ALA A 1 77 ? 0.345 -2.769 -3.620 1.00 85.19 77 ALA A O 1
ATOM 608 N N . ILE A 1 78 ? -1.442 -1.419 -3.873 1.00 86.19 78 ILE A N 1
ATOM 609 C CA . ILE A 1 78 ? -1.678 -1.186 -2.452 1.00 86.19 78 ILE A CA 1
ATOM 610 C C . ILE A 1 78 ? -2.920 -1.962 -2.040 1.00 86.19 78 ILE A C 1
ATOM 612 O O . ILE A 1 78 ? -4.015 -1.743 -2.576 1.00 86.19 78 ILE A O 1
ATOM 616 N N . LEU A 1 79 ? -2.752 -2.837 -1.045 1.00 85.81 79 LEU A N 1
ATOM 617 C CA . LEU A 1 79 ? -3.853 -3.531 -0.396 1.00 85.81 79 LEU A CA 1
ATOM 618 C C . LEU A 1 79 ? -4.059 -2.998 1.028 1.00 85.81 79 LEU A C 1
ATOM 620 O O . LEU A 1 79 ? -3.135 -2.968 1.843 1.00 85.81 79 LEU A O 1
ATOM 624 N N . VAL A 1 80 ? -5.303 -2.655 1.346 1.00 84.50 80 VAL A N 1
ATOM 625 C CA . VAL A 1 80 ? -5.761 -2.274 2.689 1.00 84.50 80 VAL A CA 1
ATOM 626 C C . VAL A 1 80 ? -6.719 -3.353 3.180 1.00 84.50 80 VAL A C 1
ATOM 628 O O . VAL A 1 80 ? -7.734 -3.587 2.530 1.00 84.50 80 VAL A O 1
ATOM 631 N N . ASN A 1 81 ? -6.402 -4.050 4.280 1.00 80.19 81 ASN A N 1
ATOM 632 C CA . ASN A 1 81 ? -7.225 -5.148 4.821 1.00 80.19 81 ASN A CA 1
ATOM 633 C C . ASN A 1 81 ? -7.679 -6.171 3.752 1.00 80.19 81 ASN A C 1
ATOM 635 O O . ASN A 1 81 ? -8.822 -6.623 3.728 1.00 80.19 81 ASN A O 1
ATOM 639 N N . GLY A 1 82 ? -6.788 -6.519 2.817 1.00 81.50 82 GLY A N 1
ATOM 640 C CA . GLY A 1 82 ? -7.091 -7.464 1.736 1.00 81.50 82 GLY A CA 1
ATOM 641 C C . GLY A 1 82 ? -7.957 -6.903 0.600 1.00 81.50 82 GLY A C 1
ATOM 642 O O . GLY A 1 82 ? -8.376 -7.661 -0.272 1.00 81.50 82 GLY A O 1
ATOM 643 N N . ARG A 1 83 ? -8.211 -5.593 0.559 1.00 84.81 83 ARG A N 1
ATOM 644 C CA . ARG A 1 83 ? -8.875 -4.916 -0.55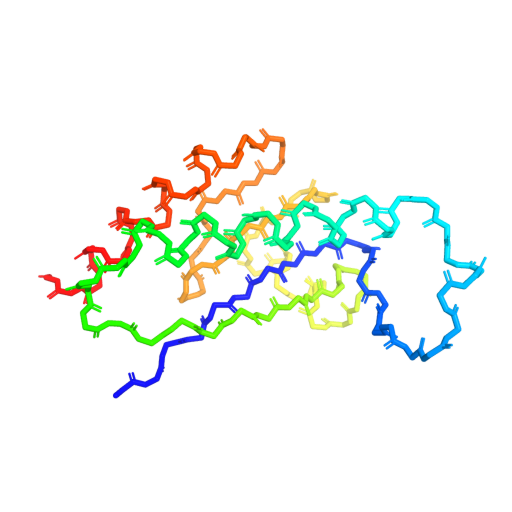9 1.00 84.81 83 ARG A CA 1
ATOM 645 C C . ARG A 1 83 ? -7.858 -4.128 -1.375 1.00 84.81 83 ARG A C 1
ATOM 647 O O . ARG A 1 83 ? -7.067 -3.381 -0.810 1.00 84.81 83 ARG A O 1
ATOM 654 N N . LYS A 1 84 ? -7.884 -4.281 -2.700 1.00 88.94 84 LYS A N 1
ATOM 655 C CA . LYS A 1 84 ? -7.051 -3.496 -3.619 1.00 88.94 84 LYS A CA 1
ATOM 656 C C . LYS A 1 84 ? -7.606 -2.083 -3.741 1.00 88.94 84 LYS A C 1
ATOM 658 O O . LYS A 1 84 ? -8.766 -1.931 -4.115 1.00 88.94 84 LYS A O 1
ATOM 663 N N . ILE A 1 85 ? -6.787 -1.089 -3.403 1.00 89.12 85 ILE A N 1
ATOM 664 C CA . ILE A 1 85 ? -7.181 0.327 -3.386 1.00 89.12 85 ILE A CA 1
ATOM 665 C C . ILE A 1 85 ? -6.489 1.109 -4.506 1.00 89.12 85 ILE A C 1
ATOM 667 O O . ILE A 1 85 ? -7.115 1.959 -5.131 1.00 89.12 85 ILE A O 1
ATOM 671 N N . CYS A 1 86 ? -5.226 0.785 -4.792 1.00 86.25 86 CYS A N 1
ATOM 672 C CA . CYS A 1 86 ? -4.450 1.380 -5.879 1.00 86.25 86 CYS A CA 1
ATOM 673 C C . CYS A 1 86 ? -3.710 0.286 -6.653 1.00 86.25 86 CYS A C 1
ATOM 675 O O . CYS A 1 86 ? -3.318 -0.730 -6.070 1.00 86.25 86 CYS A O 1
ATOM 677 N N . GLU A 1 87 ? -3.510 0.508 -7.947 1.00 85.12 87 GLU A N 1
ATOM 678 C CA . GLU A 1 87 ? -2.731 -0.346 -8.841 1.00 85.12 87 GLU A CA 1
ATOM 679 C C . GLU A 1 87 ? -2.081 0.518 -9.922 1.00 85.12 87 GLU A C 1
ATOM 681 O O . GLU A 1 87 ? -2.726 1.427 -10.442 1.00 85.12 87 GLU A O 1
ATOM 686 N N . GLY A 1 88 ? -0.831 0.212 -10.258 1.00 82.25 88 GLY A N 1
ATOM 687 C CA . GLY A 1 88 ? -0.089 0.891 -11.309 1.00 82.25 88 GLY A CA 1
ATOM 688 C C . GLY A 1 88 ? 0.544 2.195 -10.859 1.00 82.25 88 GLY A C 1
ATOM 689 O O . GLY A 1 88 ? 0.993 2.324 -9.718 1.00 82.25 88 GLY A O 1
ATOM 690 N N . ASP A 1 89 ? 0.608 3.161 -11.769 1.00 80.81 89 ASP A N 1
ATOM 691 C CA . ASP A 1 89 ? 1.172 4.466 -11.458 1.00 80.81 89 ASP A CA 1
ATOM 692 C C . ASP A 1 89 ? 0.165 5.346 -10.724 1.00 80.81 89 ASP A C 1
ATOM 694 O O . ASP A 1 89 ? -0.784 5.872 -11.298 1.00 80.81 89 ASP A O 1
ATOM 698 N N . TYR A 1 90 ? 0.406 5.504 -9.427 1.00 79.00 90 TYR A N 1
ATOM 699 C CA . TYR A 1 90 ? -0.287 6.450 -8.563 1.00 79.00 90 TYR A CA 1
ATOM 700 C C . TYR A 1 90 ? 0.704 7.446 -7.961 1.00 79.00 90 TYR A C 1
ATOM 702 O O . TYR A 1 90 ? 1.844 7.099 -7.610 1.00 79.00 90 TYR A O 1
ATOM 710 N N . SER A 1 91 ? 0.257 8.686 -7.787 1.00 84.06 91 SER A N 1
ATOM 711 C CA . SER A 1 91 ? 0.969 9.660 -6.961 1.00 84.06 91 SER A CA 1
ATOM 712 C C . SER A 1 91 ? 0.878 9.290 -5.472 1.00 84.06 91 SER A C 1
ATOM 714 O O . SER A 1 91 ? -0.002 8.538 -5.038 1.00 84.06 91 SER A O 1
ATOM 716 N N . LEU A 1 92 ? 1.800 9.815 -4.658 1.00 80.94 92 LEU A N 1
ATOM 717 C CA . LEU A 1 92 ? 1.766 9.596 -3.206 1.00 80.94 92 LEU A CA 1
ATOM 718 C C . LEU A 1 92 ? 0.489 10.165 -2.570 1.00 80.94 92 LEU A C 1
ATOM 720 O O . LEU A 1 92 ? -0.048 9.550 -1.648 1.00 80.94 92 LEU A O 1
ATOM 724 N N . ASP A 1 93 ? -0.010 11.290 -3.082 1.00 83.19 93 ASP A N 1
ATOM 725 C CA . ASP A 1 93 ? -1.216 11.947 -2.576 1.00 83.19 93 ASP A CA 1
ATOM 726 C C . ASP A 1 93 ? -2.483 11.145 -2.902 1.00 83.19 93 ASP A C 1
ATOM 728 O O . ASP A 1 93 ? -3.307 10.908 -2.017 1.00 83.19 93 ASP A O 1
ATOM 732 N N . GLU A 1 94 ? -2.612 10.634 -4.132 1.00 83.88 94 GLU A N 1
ATOM 733 C CA . GLU A 1 94 ? -3.742 9.777 -4.523 1.00 83.88 94 GLU A CA 1
ATOM 734 C C . GLU A 1 94 ? -3.796 8.489 -3.700 1.00 83.88 94 GLU A C 1
ATOM 736 O O . GLU A 1 94 ? -4.872 8.075 -3.249 1.00 83.88 94 GLU A O 1
ATOM 741 N N . ALA A 1 95 ? -2.638 7.862 -3.474 1.00 84.25 95 ALA A N 1
ATOM 742 C CA . ALA A 1 95 ? -2.539 6.681 -2.630 1.00 84.25 95 ALA A CA 1
ATOM 743 C C . ALA A 1 95 ? -2.925 6.995 -1.181 1.00 84.25 95 ALA A C 1
ATOM 745 O O . ALA A 1 95 ? -3.716 6.262 -0.582 1.00 84.25 95 ALA A O 1
ATOM 746 N N . ALA A 1 96 ? -2.410 8.092 -0.621 1.00 84.19 96 ALA A N 1
ATOM 747 C CA . ALA A 1 96 ? -2.681 8.477 0.758 1.00 84.19 96 ALA A CA 1
ATOM 748 C C . ALA A 1 96 ? -4.167 8.788 0.994 1.00 84.19 96 ALA A C 1
ATOM 750 O O . ALA A 1 96 ? -4.747 8.281 1.956 1.00 84.19 96 ALA A O 1
ATOM 751 N N . GLU A 1 97 ? -4.811 9.545 0.104 1.00 85.94 97 GLU A N 1
ATOM 752 C CA . GLU A 1 97 ? -6.243 9.850 0.213 1.00 85.94 97 GLU A CA 1
ATOM 753 C C . GLU A 1 97 ? -7.126 8.619 -0.014 1.00 85.94 97 GLU A C 1
ATOM 755 O O . GLU A 1 97 ? -8.162 8.445 0.634 1.00 85.94 97 GLU A O 1
ATOM 760 N N . SER A 1 98 ? -6.721 7.704 -0.894 1.00 86.94 98 SER A N 1
ATOM 761 C CA . SER A 1 98 ? -7.469 6.460 -1.098 1.00 86.94 98 SER A CA 1
ATOM 762 C C . SER A 1 98 ? -7.360 5.528 0.112 1.00 86.94 98 SER A C 1
ATOM 764 O O . SER A 1 98 ? -8.365 4.954 0.535 1.00 86.94 98 SER A O 1
ATOM 766 N N . ILE A 1 99 ? -6.184 5.454 0.743 1.00 85.56 99 ILE A N 1
ATOM 767 C CA . ILE A 1 99 ? -6.002 4.739 2.012 1.00 85.56 99 ILE A CA 1
ATOM 768 C C . ILE A 1 99 ? -6.802 5.409 3.133 1.00 85.56 99 ILE A C 1
ATOM 770 O O . ILE A 1 99 ? -7.448 4.707 3.906 1.00 85.56 99 ILE A O 1
ATOM 774 N N . ARG A 1 100 ? -6.818 6.746 3.215 1.00 84.56 100 ARG A N 1
ATOM 775 C CA . ARG A 1 100 ? -7.611 7.488 4.208 1.00 84.56 100 ARG A CA 1
ATOM 776 C C . ARG A 1 100 ? -9.101 7.186 4.088 1.00 84.56 100 ARG A C 1
ATOM 778 O O . ARG A 1 100 ? -9.750 6.921 5.096 1.00 84.56 100 ARG A O 1
ATOM 785 N N . ARG A 1 101 ? -9.643 7.210 2.868 1.00 87.25 101 ARG A N 1
ATOM 786 C CA . ARG A 1 101 ? -11.053 6.881 2.611 1.00 87.25 101 ARG A CA 1
ATOM 787 C C . ARG A 1 101 ? -11.387 5.465 3.061 1.00 87.25 101 ARG A C 1
ATOM 789 O O . ARG A 1 101 ? -12.391 5.267 3.737 1.00 87.25 101 ARG A O 1
ATOM 796 N N . GLU A 1 102 ? -10.531 4.498 2.743 1.00 86.38 102 GLU A N 1
ATOM 797 C CA . GLU A 1 102 ? -10.739 3.120 3.189 1.00 86.38 102 GLU A CA 1
ATOM 798 C C . GLU A 1 102 ? -10.598 2.986 4.713 1.00 86.38 102 GLU A C 1
ATOM 800 O O . GLU A 1 102 ? -11.389 2.291 5.340 1.00 86.38 102 GLU A O 1
ATOM 805 N N . ALA A 1 103 ? -9.649 3.694 5.329 1.00 83.19 103 ALA A N 1
ATOM 806 C CA . ALA A 1 103 ? -9.461 3.728 6.776 1.00 83.19 103 ALA A CA 1
ATOM 807 C C . ALA A 1 103 ? -10.697 4.277 7.510 1.00 83.19 103 ALA A C 1
ATOM 809 O O . ALA A 1 103 ? -11.130 3.694 8.500 1.00 83.19 103 ALA A O 1
ATOM 810 N N . LEU A 1 104 ? -11.310 5.350 6.999 1.00 83.81 104 LEU A N 1
ATOM 811 C CA . LEU A 1 104 ? -12.567 5.888 7.531 1.00 83.81 104 LEU A CA 1
ATOM 812 C C . LEU A 1 104 ? -13.734 4.908 7.356 1.00 83.81 104 LEU A C 1
ATOM 814 O O . LEU A 1 104 ? -14.534 4.763 8.272 1.00 83.81 104 LEU A O 1
ATOM 818 N N . ARG A 1 105 ? -13.791 4.185 6.228 1.00 84.12 105 ARG A N 1
ATOM 819 C CA . ARG A 1 105 ? -14.786 3.126 5.969 1.00 84.12 105 ARG A CA 1
ATOM 820 C C . ARG A 1 105 ? -14.661 1.923 6.912 1.00 84.12 105 ARG A C 1
ATOM 822 O O . ARG A 1 105 ? -15.588 1.139 7.012 1.00 84.12 105 ARG A O 1
ATOM 829 N N . ILE A 1 106 ? -13.498 1.715 7.528 1.00 80.50 106 ILE A N 1
ATOM 830 C CA . ILE A 1 106 ? -13.285 0.640 8.512 1.00 80.50 106 ILE A CA 1
ATOM 831 C C . ILE A 1 106 ? -13.727 1.084 9.916 1.00 80.50 106 ILE A C 1
ATOM 833 O O . ILE A 1 106 ? -14.067 0.241 10.742 1.00 80.50 106 ILE A O 1
ATOM 837 N N . LEU A 1 107 ? -13.687 2.390 10.198 1.00 78.62 107 LEU A N 1
ATOM 838 C CA . LEU A 1 107 ? -14.030 2.959 11.504 1.00 78.62 107 LEU A CA 1
ATOM 839 C C . LEU A 1 107 ? -15.524 3.265 11.689 1.00 78.62 107 LEU A C 1
ATOM 841 O O . LEU A 1 107 ? -15.942 3.449 12.832 1.00 78.62 107 LEU A O 1
ATOM 845 N N . GLY A 1 108 ? -16.293 3.361 10.603 1.00 61.56 108 GLY A N 1
ATOM 846 C CA . GLY A 1 108 ? -17.748 3.566 10.597 1.00 61.56 108 GLY A CA 1
ATOM 847 C C . GLY A 1 108 ? -18.463 2.486 9.803 1.00 61.56 108 GLY A C 1
ATOM 848 O O . GLY A 1 108 ? -19.700 2.413 9.939 1.00 61.56 108 GLY A O 1
#

Sequence (108 aa):
MTHEFGAAGAEFCPLSDQVVEYPRHVIESHYRVAGLVKHLKKVLRGLPINVQIKMIEAASAVGMWKCLRHRIRSQSAILVNGRKICEGDYSLDEAAESIRREALRILG